Protein AF-R7UZC2-F1 (afdb_monomer_lite)

Radius of gyration: 16.02 Å; chains: 1; bounding box: 46×26×49 Å

Organism: Capitella teleta (NCBI:txid283909)

Secondary structure (DSSP, 8-state):
-BSSEEEEEEEESSEEEEEEEESSEEEEEEEESSEEEEEEEESSEEEEEEEESSEEEEEEEESSEEEEEEEESSEEEEEEEESSEEEEEEEESSEEEEEEEESSEEEEEEE-TT-EEEE---SS-EE----BSSS-------SSS-------SSB-------SS----------

pLDDT: mean 74.82, std 16.28, range [37.25, 92.44]

Foldseek 3Di:
DEEAEAEEEDEEAAEAEEEDEYAAEYEYEYHYEAYYAYEYEYAAYYHYEYAYAHEYAYEYEYAAEYEYEYEYAAEEAYEEEYAAYAAYEEHYQAYAHEEEAYAAEEEYEYHHNAEYAYEYEYNQYYDWEEWANSYDHTYFYDVLWFDKYEAEASIDDMYIYHNPDDDDYDYHYD

Structure (mmCIF, N/CA/C/O backbone):
data_AF-R7UZC2-F1
#
_entry.id   AF-R7UZC2-F1
#
loop_
_atom_site.group_PDB
_atom_site.id
_atom_site.type_symbol
_atom_site.label_atom_id
_atom_site.label_alt_id
_atom_site.label_comp_id
_atom_site.label_asym_id
_atom_site.label_entity_id
_atom_site.label_seq_id
_atom_site.pdbx_PDB_ins_code
_atom_site.Cartn_x
_atom_site.Cartn_y
_atom_site.Cartn_z
_atom_site.occupancy
_atom_site.B_iso_or_equiv
_atom_site.auth_seq_id
_atom_site.auth_comp_id
_atom_site.auth_asym_id
_atom_site.auth_atom_id
_atom_site.pdbx_PDB_model_num
ATOM 1 N N . ASN A 1 1 ? 20.611 4.943 -13.897 1.00 70.50 1 ASN A N 1
ATOM 2 C CA . ASN A 1 1 ? 20.840 5.807 -12.709 1.00 70.50 1 ASN A CA 1
ATOM 3 C C . ASN A 1 1 ? 20.729 7.270 -13.117 1.00 70.50 1 ASN A C 1
ATOM 5 O O . ASN A 1 1 ? 21.192 7.585 -14.202 1.00 70.50 1 ASN A O 1
ATOM 9 N N . CYS A 1 2 ? 20.161 8.158 -12.291 1.00 79.88 2 CYS A N 1
ATOM 10 C CA . CYS A 1 2 ? 20.094 9.602 -12.583 1.00 79.88 2 CYS A CA 1
ATOM 11 C C . CYS A 1 2 ? 20.509 10.487 -11.390 1.00 79.88 2 CYS A C 1
ATOM 13 O O . CYS A 1 2 ? 20.260 10.159 -10.229 1.00 79.88 2 CYS A O 1
ATOM 15 N N . SER A 1 3 ? 21.125 11.638 -11.679 1.00 79.31 3 SER A N 1
ATOM 16 C CA . SER A 1 3 ? 21.674 12.592 -10.703 1.00 79.31 3 SER A CA 1
ATOM 17 C C . SER A 1 3 ? 20.714 13.716 -10.270 1.00 79.31 3 SER A C 1
ATOM 19 O O . SER A 1 3 ? 21.031 14.462 -9.336 1.00 79.31 3 SER A O 1
ATOM 21 N N . ARG A 1 4 ? 19.560 13.881 -10.941 1.00 77.94 4 ARG A N 1
ATOM 22 C CA . ARG A 1 4 ? 18.561 14.921 -10.613 1.00 77.94 4 ARG A CA 1
ATOM 23 C C . ARG A 1 4 ? 17.107 14.451 -10.752 1.00 77.94 4 ARG A C 1
ATOM 25 O O . ARG A 1 4 ? 16.398 14.493 -9.752 1.00 77.94 4 ARG A O 1
ATOM 32 N N . TRP A 1 5 ? 16.676 14.001 -11.930 1.00 80.62 5 TRP A N 1
ATOM 33 C CA . TRP A 1 5 ? 15.273 13.647 -12.190 1.00 80.62 5 TRP A CA 1
ATOM 34 C C . TRP A 1 5 ? 15.157 12.352 -13.006 1.00 80.62 5 TRP A C 1
ATOM 36 O O . TRP A 1 5 ? 15.706 12.264 -14.100 1.00 80.62 5 TRP A O 1
ATOM 46 N N . CYS A 1 6 ? 14.431 11.360 -12.495 1.00 85.12 6 CYS A N 1
ATOM 47 C CA . CYS A 1 6 ? 13.909 10.234 -13.273 1.00 85.12 6 CYS A CA 1
ATOM 48 C C . CYS A 1 6 ? 12.407 10.443 -13.485 1.00 85.12 6 CYS A C 1
ATOM 50 O O . CYS A 1 6 ? 11.681 10.577 -12.502 1.00 85.12 6 CYS A O 1
ATOM 52 N N . PHE A 1 7 ? 11.958 10.412 -14.737 1.00 85.25 7 PHE A N 1
ATOM 53 C CA . PHE A 1 7 ? 10.548 10.342 -15.120 1.00 85.25 7 PHE A CA 1
ATOM 54 C C . PHE A 1 7 ? 10.353 9.085 -15.968 1.00 85.25 7 PHE A C 1
ATOM 56 O O . PHE A 1 7 ? 11.073 8.904 -16.951 1.00 85.25 7 PHE A O 1
ATOM 63 N N . CYS A 1 8 ? 9.430 8.201 -15.585 1.00 83.19 8 CYS A N 1
ATOM 64 C CA . CYS A 1 8 ? 9.188 6.949 -16.307 1.00 83.19 8 CYS A CA 1
ATOM 65 C C . CYS A 1 8 ? 7.687 6.633 -16.368 1.00 83.19 8 CYS A C 1
ATOM 67 O O . CYS A 1 8 ? 7.077 6.342 -15.341 1.00 83.19 8 CYS A O 1
ATOM 69 N N . GLY A 1 9 ? 7.095 6.689 -17.561 1.00 84.75 9 GLY A N 1
ATOM 70 C CA . GLY A 1 9 ? 5.699 6.324 -17.806 1.00 84.75 9 GLY A CA 1
ATOM 71 C C . GLY A 1 9 ? 5.614 5.101 -18.713 1.00 84.75 9 GLY A C 1
ATOM 72 O O . GLY A 1 9 ? 6.248 5.090 -19.765 1.00 84.75 9 GLY A O 1
ATOM 73 N N . TYR A 1 10 ? 4.834 4.091 -18.325 1.00 85.06 10 TYR A N 1
ATOM 74 C CA . TYR A 1 10 ? 4.666 2.860 -19.099 1.00 85.06 10 TYR A CA 1
ATOM 75 C C . TYR A 1 10 ? 3.195 2.456 -19.213 1.00 85.06 10 TYR A C 1
ATOM 77 O O . TYR A 1 10 ? 2.456 2.455 -18.227 1.00 85.06 10 TYR A O 1
ATOM 85 N N . ASN A 1 11 ? 2.794 2.049 -20.417 1.00 87.62 11 ASN A N 1
ATOM 86 C CA . ASN A 1 11 ? 1.513 1.408 -20.693 1.00 87.62 11 ASN A CA 1
ATOM 87 C C . ASN A 1 11 ? 1.785 0.076 -21.406 1.00 87.62 11 ASN A C 1
ATOM 89 O O . ASN A 1 11 ? 2.335 0.073 -22.507 1.00 87.62 11 ASN A O 1
ATOM 93 N N . CYS A 1 12 ? 1.475 -1.053 -20.765 1.00 83.50 12 CYS A N 1
ATOM 94 C CA . CYS A 1 12 ? 1.907 -2.377 -21.218 1.00 83.50 12 CYS A CA 1
ATOM 95 C C . CYS A 1 12 ? 0.767 -3.403 -21.181 1.00 83.50 12 CYS A C 1
ATOM 97 O O . CYS A 1 12 ? 0.163 -3.679 -20.143 1.00 83.50 12 CYS A O 1
ATOM 99 N N . SER A 1 13 ? 0.500 -4.048 -22.316 1.00 79.44 13 SER A N 1
ATOM 100 C CA . SER A 1 13 ? -0.559 -5.056 -22.420 1.00 79.44 13 SER A CA 1
ATOM 101 C C . SER A 1 13 ? -0.216 -6.361 -21.688 1.00 79.44 13 SER A C 1
ATOM 103 O O . SER A 1 13 ? -1.108 -6.986 -21.118 1.00 79.44 13 SER A O 1
ATOM 105 N N . HIS A 1 14 ? 1.049 -6.795 -21.686 1.00 77.19 14 HIS A N 1
ATOM 106 C CA . HIS A 1 14 ? 1.464 -8.091 -21.130 1.00 77.19 14 HIS A CA 1
ATOM 107 C C . HIS A 1 14 ? 2.427 -7.959 -19.943 1.00 77.19 14 HIS A C 1
ATOM 109 O O . HIS A 1 14 ? 2.027 -8.270 -18.825 1.00 77.19 14 HIS A O 1
ATOM 115 N N . TRP A 1 15 ? 3.656 -7.491 -20.156 1.00 80.25 15 TRP A N 1
ATOM 116 C CA . TRP A 1 15 ? 4.669 -7.373 -19.102 1.00 80.25 15 TRP A CA 1
ATOM 117 C C . TRP A 1 15 ? 5.253 -5.964 -19.068 1.00 80.25 15 TRP A C 1
ATOM 119 O O . TRP A 1 15 ? 5.498 -5.377 -20.121 1.00 80.25 15 TRP A O 1
ATOM 129 N N . CYS A 1 16 ? 5.528 -5.457 -17.870 1.00 86.12 16 CYS A N 1
ATOM 130 C CA . CYS A 1 16 ? 6.385 -4.301 -17.651 1.00 86.12 16 CYS A CA 1
ATOM 131 C C . CYS A 1 16 ? 7.426 -4.625 -16.576 1.00 86.12 16 CYS A C 1
ATOM 133 O O . CYS A 1 16 ? 7.080 -5.114 -15.499 1.00 86.12 16 CYS A O 1
ATOM 135 N N . PHE A 1 17 ? 8.689 -4.324 -16.874 1.00 86.44 17 PHE A N 1
ATOM 136 C CA . PHE A 1 17 ? 9.814 -4.420 -15.950 1.00 86.44 17 PHE A CA 1
ATOM 137 C C . PHE A 1 17 ? 10.509 -3.055 -15.910 1.00 86.44 17 PHE A C 1
ATOM 139 O O . PHE A 1 17 ? 10.862 -2.520 -16.962 1.00 86.44 17 PHE A O 1
ATOM 146 N N . SER A 1 18 ? 10.696 -2.468 -14.725 1.00 85.94 18 SER A N 1
ATOM 147 C CA . SER A 1 18 ? 11.339 -1.150 -14.596 1.00 85.94 18 SER A CA 1
ATOM 148 C C . SER A 1 18 ? 12.173 -1.025 -13.321 1.00 85.94 18 SER A C 1
ATOM 150 O O . SER A 1 18 ? 11.700 -1.302 -12.221 1.00 85.94 18 SER A O 1
ATOM 152 N N . GLY A 1 19 ? 13.426 -0.594 -13.467 1.00 83.88 19 GLY A N 1
ATOM 153 C CA . GLY A 1 19 ? 14.353 -0.354 -12.362 1.00 83.88 19 GLY A CA 1
ATOM 154 C C . GLY A 1 19 ? 14.907 1.067 -12.412 1.00 83.88 19 GLY A C 1
ATOM 155 O O . GLY A 1 19 ? 15.378 1.505 -13.461 1.00 83.88 19 GLY A O 1
ATOM 156 N N . CYS A 1 20 ? 14.874 1.802 -11.298 1.00 84.81 20 CYS A N 1
ATOM 157 C CA . CYS A 1 20 ? 15.332 3.194 -11.249 1.00 84.81 20 CYS A CA 1
ATOM 158 C C . CYS A 1 20 ? 16.055 3.551 -9.946 1.00 84.81 20 CYS A C 1
ATOM 160 O O . CYS A 1 20 ? 15.455 3.597 -8.874 1.00 84.81 20 CYS A O 1
ATOM 162 N N . ASN A 1 21 ? 17.326 3.945 -10.073 1.00 87.69 21 ASN A N 1
ATOM 163 C CA . ASN A 1 21 ? 18.084 4.610 -9.012 1.00 87.69 21 ASN A CA 1
ATOM 164 C C . ASN A 1 21 ? 18.220 6.112 -9.331 1.00 87.69 21 ASN A C 1
ATOM 166 O O . ASN A 1 21 ? 18.802 6.459 -10.367 1.00 87.69 21 ASN A O 1
ATOM 170 N N . CYS A 1 22 ? 17.748 7.010 -8.458 1.00 86.25 22 CYS A N 1
ATOM 171 C CA . CYS A 1 22 ? 17.902 8.464 -8.631 1.00 86.25 22 CYS A CA 1
ATOM 172 C C . CYS A 1 22 ? 18.347 9.191 -7.351 1.00 86.25 22 CYS A C 1
ATOM 174 O O . CYS A 1 22 ? 17.804 8.977 -6.272 1.00 86.25 22 CYS A O 1
ATOM 176 N N . SER A 1 23 ? 19.297 10.124 -7.440 1.00 83.31 23 SER A N 1
ATOM 177 C CA . SER A 1 23 ? 19.805 10.813 -6.245 1.00 83.31 23 SER A CA 1
ATOM 178 C C . SER A 1 23 ? 18.928 11.965 -5.728 1.00 83.31 23 SER A C 1
ATOM 180 O O . SER A 1 23 ? 19.136 12.388 -4.589 1.00 83.31 23 SER A O 1
ATOM 182 N N . ARG A 1 24 ? 17.946 12.485 -6.486 1.00 81.00 24 ARG A N 1
ATOM 183 C CA . ARG A 1 24 ? 17.053 13.563 -6.000 1.00 81.00 24 ARG A CA 1
ATOM 184 C C . ARG A 1 24 ? 15.565 13.276 -6.198 1.00 81.00 24 ARG A C 1
ATOM 186 O O . ARG A 1 24 ? 14.880 13.162 -5.190 1.00 81.00 24 ARG A O 1
ATOM 193 N N . TRP A 1 25 ? 15.078 13.163 -7.430 1.00 82.62 25 TRP A N 1
ATOM 194 C CA . TRP A 1 25 ? 13.647 13.012 -7.707 1.00 82.62 25 TRP A CA 1
ATOM 195 C C . TRP A 1 25 ? 13.374 11.844 -8.650 1.00 82.62 25 TRP A C 1
ATOM 197 O O . TRP A 1 25 ? 13.955 11.768 -9.729 1.00 82.62 25 TRP A O 1
ATOM 207 N N . CYS A 1 26 ? 12.457 10.961 -8.275 1.00 88.50 26 CYS A N 1
ATOM 208 C CA . CYS A 1 26 ? 11.949 9.906 -9.138 1.00 88.50 26 CYS A CA 1
ATOM 209 C C . CYS A 1 26 ? 10.422 9.970 -9.184 1.00 88.50 26 CYS A C 1
ATOM 211 O O . CYS A 1 26 ? 9.780 9.896 -8.141 1.00 88.50 26 CYS A O 1
ATOM 213 N N . PHE A 1 27 ? 9.870 10.096 -10.387 1.00 87.44 27 PHE A N 1
ATOM 214 C CA . PHE A 1 27 ? 8.445 10.050 -10.689 1.00 87.44 27 PHE A CA 1
ATOM 215 C C . PHE A 1 27 ? 8.192 8.878 -11.634 1.00 87.44 27 PHE A C 1
ATOM 217 O O . PHE A 1 27 ? 8.884 8.738 -12.647 1.00 87.44 27 PHE A O 1
ATOM 224 N N . SER A 1 28 ? 7.215 8.033 -11.319 1.00 89.00 28 SER A N 1
ATOM 225 C CA . SER A 1 28 ? 6.888 6.879 -12.158 1.00 89.00 28 SER A CA 1
ATOM 226 C C . SER A 1 28 ? 5.394 6.570 -12.209 1.00 89.00 28 SER A C 1
ATOM 228 O O . SER A 1 28 ? 4.674 6.770 -11.231 1.00 89.00 28 SER A O 1
ATOM 230 N N . GLY A 1 29 ? 4.926 6.102 -13.365 1.00 87.19 29 GLY A N 1
ATOM 231 C CA . GLY A 1 29 ? 3.521 5.794 -13.620 1.00 87.19 29 GLY A CA 1
ATOM 232 C C . GLY A 1 29 ? 3.370 4.554 -14.495 1.00 87.19 29 GLY A C 1
ATOM 233 O O . GLY A 1 29 ? 3.978 4.472 -15.562 1.00 87.19 29 GLY A O 1
ATOM 234 N N . PHE A 1 30 ? 2.549 3.604 -14.053 1.00 89.88 30 PHE A N 1
ATOM 235 C CA . PHE A 1 30 ? 2.353 2.316 -14.715 1.00 89.88 30 PHE A CA 1
ATOM 236 C C . PHE A 1 30 ? 0.880 2.026 -14.963 1.00 89.88 30 PHE A C 1
ATOM 238 O O . PHE A 1 30 ? 0.070 2.070 -14.039 1.00 89.88 30 PHE A O 1
ATOM 245 N N . ASN A 1 31 ? 0.561 1.642 -16.196 1.00 89.56 31 ASN A N 1
ATOM 246 C CA . ASN A 1 31 ? -0.678 0.965 -16.551 1.00 89.56 31 ASN A CA 1
ATOM 247 C C . ASN A 1 31 ? -0.323 -0.394 -17.174 1.00 89.56 31 ASN A C 1
ATOM 249 O O . ASN A 1 31 ? 0.397 -0.444 -18.169 1.00 89.56 31 ASN A O 1
ATOM 253 N N . CYS A 1 32 ? -0.743 -1.504 -16.566 1.00 87.50 32 CYS A N 1
ATOM 254 C CA . CYS A 1 32 ? -0.330 -2.849 -16.977 1.00 87.50 32 CYS A CA 1
ATOM 255 C C . CYS A 1 32 ? -1.497 -3.840 -16.959 1.00 87.50 32 CYS A C 1
ATOM 257 O O . CYS A 1 32 ? -2.094 -4.092 -15.914 1.00 87.50 32 CYS A O 1
ATOM 259 N N . SER A 1 33 ? -1.816 -4.476 -18.090 1.00 82.81 33 SER A N 1
ATOM 260 C CA . SER A 1 33 ? -2.953 -5.410 -18.100 1.00 82.81 33 SER A CA 1
ATOM 261 C C . SER A 1 33 ? -2.636 -6.715 -17.354 1.00 82.81 33 SER A C 1
ATOM 263 O O . SER A 1 33 ? -3.412 -7.103 -16.479 1.00 82.81 33 SER A O 1
ATOM 265 N N . ARG A 1 34 ? -1.497 -7.382 -17.616 1.00 80.31 34 ARG A N 1
ATOM 266 C CA . ARG A 1 34 ? -1.175 -8.673 -16.969 1.00 80.31 34 ARG A CA 1
ATOM 267 C C . ARG A 1 34 ? -0.147 -8.562 -15.841 1.00 80.31 34 ARG A C 1
ATOM 269 O O . ARG A 1 34 ? -0.499 -8.903 -14.719 1.00 80.31 34 ARG A O 1
ATOM 276 N N . TRP A 1 35 ? 1.073 -8.098 -16.101 1.00 82.50 35 TRP A N 1
ATOM 277 C CA . TRP A 1 35 ? 2.160 -8.139 -15.114 1.00 82.50 35 TRP A CA 1
ATOM 278 C C . TRP A 1 35 ? 2.978 -6.845 -15.072 1.00 82.50 35 TRP A C 1
ATOM 280 O O . TRP A 1 35 ? 3.398 -6.341 -16.113 1.00 82.50 35 TRP A O 1
ATOM 290 N N . CYS A 1 36 ? 3.265 -6.359 -13.866 1.00 89.44 36 CYS A N 1
ATOM 291 C CA . CYS A 1 36 ? 4.158 -5.233 -13.602 1.00 89.44 36 CYS A CA 1
ATOM 292 C C . CYS A 1 36 ? 5.140 -5.599 -12.481 1.00 89.44 36 CYS A C 1
ATOM 294 O O . CYS A 1 36 ? 4.704 -6.005 -11.406 1.00 89.44 36 CYS A O 1
ATOM 296 N N . PHE A 1 37 ? 6.441 -5.433 -12.718 1.00 90.00 37 PHE A N 1
ATOM 297 C CA . PHE A 1 37 ? 7.523 -5.709 -11.766 1.00 90.00 37 PHE A CA 1
ATOM 298 C C . PHE A 1 37 ? 8.468 -4.507 -11.700 1.00 90.00 37 PHE A C 1
ATOM 300 O O . PHE A 1 37 ? 9.133 -4.195 -12.693 1.00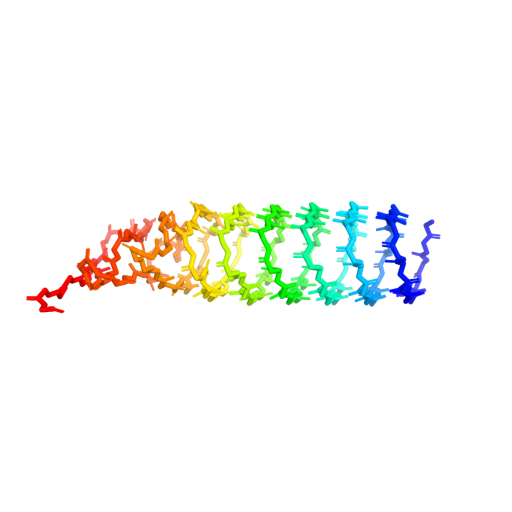 90.00 37 PHE A O 1
ATOM 307 N N . CYS A 1 38 ? 8.536 -3.795 -10.569 1.00 88.75 38 CYS A N 1
ATOM 308 C CA . CYS A 1 38 ? 9.322 -2.555 -10.502 1.00 88.75 38 CYS A CA 1
ATOM 309 C C . CYS A 1 38 ? 10.133 -2.352 -9.215 1.00 88.75 38 CYS A C 1
ATOM 311 O O . CYS A 1 38 ? 9.671 -2.652 -8.117 1.00 88.75 38 CYS A O 1
ATOM 313 N N . GLY A 1 39 ? 11.334 -1.782 -9.353 1.00 87.19 39 GLY A N 1
ATOM 314 C CA . GLY A 1 39 ? 12.270 -1.533 -8.252 1.00 87.19 39 GLY A CA 1
ATOM 315 C C . GLY A 1 39 ? 12.823 -0.107 -8.248 1.00 87.19 39 GLY A C 1
ATOM 316 O O . GLY A 1 39 ? 13.368 0.362 -9.248 1.00 87.19 39 GLY A O 1
ATOM 317 N N . TYR A 1 40 ? 12.721 0.575 -7.108 1.00 88.12 40 TYR A N 1
ATOM 318 C CA . TYR A 1 40 ? 13.068 1.987 -6.955 1.00 88.12 40 TYR A CA 1
ATOM 319 C C . TYR A 1 40 ? 14.016 2.242 -5.789 1.00 88.12 40 TYR A C 1
ATOM 321 O O . TYR A 1 40 ? 13.769 1.816 -4.663 1.00 88.12 40 TYR A O 1
ATOM 329 N N . ASN A 1 41 ? 15.063 3.027 -6.042 1.00 89.19 41 ASN A N 1
ATOM 330 C CA . ASN A 1 41 ? 15.930 3.592 -5.014 1.00 89.19 41 ASN A CA 1
ATOM 331 C C . ASN A 1 41 ? 16.051 5.109 -5.221 1.00 89.19 41 ASN A C 1
ATOM 333 O O . ASN A 1 41 ? 16.503 5.557 -6.280 1.00 89.19 41 ASN A O 1
ATOM 337 N N . CYS A 1 42 ? 15.663 5.924 -4.234 1.00 88.06 42 CYS A N 1
ATOM 338 C CA . CYS A 1 42 ? 15.825 7.374 -4.331 1.00 88.06 42 CYS A CA 1
ATOM 339 C C . CYS A 1 42 ? 16.381 8.052 -3.075 1.00 88.06 42 CYS A C 1
ATOM 341 O O . CYS A 1 42 ? 15.831 7.932 -1.985 1.00 88.06 42 CYS A O 1
ATOM 343 N N . SER A 1 43 ? 17.422 8.882 -3.206 1.00 86.12 43 SER A N 1
ATOM 344 C CA . SER A 1 43 ? 18.000 9.527 -2.015 1.00 86.12 43 SER A CA 1
ATOM 345 C C . SER A 1 43 ? 17.126 10.638 -1.404 1.00 86.12 43 SER A C 1
ATOM 347 O O . SER A 1 43 ? 17.281 10.918 -0.215 1.00 86.12 43 SER A O 1
ATOM 349 N N . ARG A 1 44 ? 16.198 11.274 -2.144 1.00 85.44 44 ARG A N 1
ATOM 350 C CA . ARG A 1 44 ? 15.346 12.347 -1.579 1.00 85.44 44 ARG A CA 1
ATOM 351 C C . ARG A 1 44 ? 13.846 12.143 -1.785 1.00 85.44 44 ARG A C 1
ATOM 353 O O . ARG A 1 44 ? 13.152 12.095 -0.779 1.00 85.44 44 ARG A O 1
ATOM 360 N N . TRP A 1 45 ? 13.355 12.044 -3.016 1.00 85.81 45 TRP A N 1
ATOM 361 C CA . TRP A 1 45 ? 11.917 12.038 -3.296 1.00 85.81 45 TRP A CA 1
ATOM 362 C C . TRP A 1 45 ? 11.547 10.971 -4.323 1.00 85.81 45 TRP A C 1
ATOM 364 O O . TRP A 1 45 ? 12.006 11.024 -5.464 1.00 85.81 45 TRP A O 1
ATOM 374 N N . CYS A 1 46 ? 10.689 10.032 -3.936 1.00 91.12 46 CYS A N 1
ATOM 375 C CA . CYS A 1 46 ? 10.097 9.052 -4.835 1.00 91.12 46 CYS A CA 1
ATOM 376 C C . CYS A 1 46 ? 8.572 9.194 -4.845 1.00 91.12 46 CYS A C 1
ATOM 378 O O . CYS A 1 46 ? 7.940 9.152 -3.791 1.00 91.12 46 CYS A O 1
ATOM 380 N N . PHE A 1 47 ? 8.010 9.347 -6.040 1.00 90.31 47 PHE A N 1
ATOM 381 C CA . PHE A 1 47 ? 6.584 9.373 -6.333 1.00 90.31 47 PHE A CA 1
ATOM 382 C C . PHE A 1 47 ? 6.279 8.256 -7.337 1.00 90.31 47 PHE A C 1
ATOM 384 O O . PHE A 1 47 ? 6.930 8.169 -8.384 1.00 90.31 47 PHE A O 1
ATOM 391 N N . SER A 1 48 ? 5.308 7.396 -7.041 1.00 91.69 48 SER A N 1
ATOM 392 C CA . SER A 1 48 ? 4.932 6.299 -7.939 1.00 91.69 48 SER A CA 1
ATOM 393 C C . SER A 1 48 ? 3.434 5.997 -7.932 1.00 91.69 48 SER A C 1
ATOM 395 O O . SER A 1 48 ? 2.773 6.059 -6.894 1.00 91.69 48 SER A O 1
ATOM 397 N N . GLY A 1 49 ? 2.898 5.666 -9.107 1.00 89.88 49 GLY A N 1
ATOM 398 C CA . GLY A 1 49 ? 1.508 5.256 -9.300 1.00 89.88 49 GLY A CA 1
ATOM 399 C C . GLY A 1 49 ? 1.409 3.999 -10.160 1.00 89.88 49 GLY A C 1
ATOM 400 O O . GLY A 1 49 ? 1.984 3.949 -11.246 1.00 89.88 49 GLY A O 1
ATOM 401 N N . PHE A 1 50 ? 0.662 2.998 -9.695 1.00 91.50 50 PHE A N 1
ATOM 402 C CA . PHE A 1 50 ? 0.473 1.722 -10.388 1.00 91.50 50 PHE A CA 1
ATOM 403 C C . PHE A 1 50 ? -1.008 1.418 -10.594 1.00 91.50 50 PHE A C 1
ATOM 405 O O . PHE A 1 50 ? -1.776 1.389 -9.637 1.00 91.50 50 PHE A O 1
ATOM 412 N N . ASN A 1 51 ? -1.395 1.121 -11.831 1.00 91.88 51 ASN A N 1
ATOM 413 C CA . ASN A 1 51 ? -2.677 0.528 -12.188 1.00 91.88 51 ASN A CA 1
ATOM 414 C C . ASN A 1 51 ? -2.412 -0.805 -12.903 1.00 91.88 51 ASN A C 1
ATOM 416 O O . ASN A 1 51 ? -1.760 -0.823 -13.947 1.00 91.88 51 ASN A O 1
ATOM 420 N N . CYS A 1 52 ? -2.836 -1.929 -12.325 1.00 89.00 52 CYS A N 1
ATOM 421 C CA . CYS A 1 52 ? -2.528 -3.266 -12.838 1.00 89.00 52 CYS A CA 1
ATOM 422 C C . CYS A 1 52 ? -3.760 -4.177 -12.812 1.00 89.00 52 CYS A C 1
ATOM 424 O O . CYS A 1 52 ? -4.286 -4.453 -11.739 1.00 89.00 52 CYS A O 1
ATOM 426 N N . SER A 1 53 ? -4.223 -4.714 -13.948 1.00 84.56 53 SER A N 1
ATOM 427 C CA . SER A 1 53 ? -5.445 -5.540 -13.896 1.00 84.56 53 SER A CA 1
ATOM 428 C C . SER A 1 53 ? -5.199 -6.891 -13.208 1.00 84.56 53 SER A C 1
ATOM 430 O O . SER A 1 53 ? -5.975 -7.273 -12.337 1.00 84.56 53 SER A O 1
ATOM 432 N N . ARG A 1 54 ? -4.097 -7.599 -13.516 1.00 85.69 54 ARG A N 1
ATOM 433 C CA . ARG A 1 54 ? -3.814 -8.910 -12.899 1.00 85.69 54 ARG A CA 1
ATOM 434 C C . ARG A 1 54 ? -2.759 -8.865 -11.794 1.00 85.69 54 ARG A C 1
ATOM 436 O O . ARG A 1 54 ? -3.119 -9.149 -10.661 1.00 85.69 54 ARG A O 1
ATOM 443 N N . TRP A 1 55 ? -1.503 -8.522 -12.077 1.00 86.38 55 TRP A N 1
ATOM 444 C CA . TRP A 1 55 ? -0.410 -8.657 -11.103 1.00 86.38 55 TRP A CA 1
ATOM 445 C C . TRP A 1 55 ? 0.500 -7.425 -11.052 1.00 86.38 55 TRP A C 1
ATOM 447 O O . TRP A 1 55 ? 1.043 -7.007 -12.076 1.00 86.38 55 TRP A O 1
ATOM 457 N N . CYS A 1 56 ? 0.723 -6.894 -9.850 1.00 91.25 56 CYS A N 1
ATOM 458 C CA . CYS A 1 56 ? 1.732 -5.877 -9.553 1.00 91.25 56 CYS A CA 1
ATOM 459 C C . CYS A 1 56 ? 2.687 -6.374 -8.462 1.00 91.25 56 CYS A C 1
ATOM 461 O O . CYS A 1 56 ? 2.233 -6.825 -7.413 1.00 91.25 56 CYS A O 1
ATOM 463 N N . PHE A 1 57 ? 3.991 -6.255 -8.696 1.00 91.50 57 PHE A N 1
ATOM 464 C CA . PHE A 1 57 ? 5.059 -6.528 -7.737 1.00 91.50 57 PHE A CA 1
ATOM 465 C C . PHE A 1 57 ? 5.997 -5.320 -7.683 1.00 91.50 57 PHE A C 1
ATOM 467 O O . PHE A 1 57 ? 6.515 -4.893 -8.719 1.00 91.50 57 PHE A O 1
ATOM 474 N N . SER A 1 58 ? 6.226 -4.748 -6.500 1.00 91.06 58 SER A N 1
ATOM 475 C CA . SER A 1 58 ? 7.003 -3.513 -6.380 1.00 91.06 58 SER A CA 1
ATOM 476 C C . SER A 1 58 ? 7.911 -3.437 -5.146 1.00 91.06 58 SER A C 1
ATOM 478 O O . SER A 1 58 ? 7.619 -3.996 -4.090 1.00 91.06 58 SER A O 1
ATOM 480 N N . GLY A 1 59 ? 9.032 -2.721 -5.270 1.00 89.44 59 GLY A N 1
ATOM 481 C CA . GLY A 1 59 ? 9.992 -2.505 -4.185 1.00 89.44 59 GLY A CA 1
ATOM 482 C C . GLY A 1 59 ? 10.556 -1.085 -4.179 1.00 89.44 59 GLY A C 1
ATOM 483 O O . GLY A 1 59 ? 10.970 -0.576 -5.219 1.00 89.44 59 GLY A O 1
ATOM 484 N N . PHE A 1 60 ? 10.589 -0.450 -3.008 1.00 90.69 60 PHE A N 1
ATOM 485 C CA . PHE A 1 60 ? 10.968 0.950 -2.819 1.00 90.69 60 PHE A CA 1
ATOM 486 C C . PHE A 1 60 ? 11.960 1.120 -1.670 1.00 90.69 60 PHE A C 1
ATOM 488 O O . PHE A 1 60 ? 11.699 0.713 -0.541 1.00 90.69 60 PHE A O 1
ATOM 495 N N . ASN A 1 61 ? 13.064 1.812 -1.937 1.00 91.56 61 ASN A N 1
ATOM 496 C CA . ASN A 1 61 ? 13.990 2.332 -0.939 1.00 91.56 61 ASN A CA 1
ATOM 497 C C . ASN A 1 61 ? 14.105 3.856 -1.113 1.00 91.56 61 ASN A C 1
ATOM 499 O O . ASN A 1 61 ? 14.392 4.331 -2.214 1.00 91.56 61 ASN A O 1
ATOM 503 N N . CYS A 1 62 ? 13.877 4.653 -0.065 1.00 89.00 62 CYS A N 1
ATOM 504 C CA . CYS A 1 62 ? 14.050 6.102 -0.149 1.00 89.00 62 CYS A CA 1
ATOM 505 C C . CYS A 1 62 ? 14.613 6.750 1.121 1.00 89.00 62 CYS A C 1
ATOM 507 O O . CYS A 1 62 ? 14.053 6.614 2.201 1.00 89.00 62 CYS A O 1
ATOM 509 N N . SER A 1 63 ? 15.673 7.562 1.033 1.00 86.19 63 SER A N 1
ATOM 510 C CA . SER A 1 63 ? 16.255 8.123 2.267 1.00 86.19 63 SER A CA 1
ATOM 511 C C . SER A 1 63 ? 15.400 9.215 2.934 1.00 86.19 63 SER A C 1
ATOM 513 O O . SER A 1 63 ? 15.519 9.391 4.147 1.00 86.19 63 SER A O 1
ATOM 515 N N . ARG A 1 64 ? 14.525 9.941 2.209 1.00 86.38 64 ARG A N 1
ATOM 516 C CA . ARG A 1 64 ? 13.716 11.033 2.804 1.00 86.38 64 ARG A CA 1
ATOM 517 C C . ARG A 1 64 ? 12.204 10.905 2.602 1.00 86.38 64 ARG A C 1
ATOM 519 O O . ARG A 1 64 ? 11.516 10.874 3.611 1.00 86.38 64 ARG A O 1
ATOM 526 N N . TRP A 1 65 ? 11.695 10.867 1.374 1.00 87.44 65 TRP A N 1
ATOM 527 C CA . TRP A 1 65 ? 10.256 10.961 1.108 1.00 87.44 65 TRP A CA 1
ATOM 528 C C . TRP A 1 65 ? 9.801 9.967 0.038 1.00 87.44 65 TRP A C 1
ATOM 530 O O . TRP A 1 65 ? 10.260 10.032 -1.103 1.00 87.44 65 TRP A O 1
ATOM 540 N N . CYS A 1 66 ? 8.867 9.087 0.390 1.00 91.81 66 CYS A N 1
ATOM 541 C CA . CYS A 1 66 ? 8.275 8.102 -0.512 1.00 91.81 66 CYS A CA 1
ATOM 542 C C . CYS A 1 66 ? 6.748 8.248 -0.521 1.00 91.81 66 CYS A C 1
ATOM 544 O O . CYS A 1 66 ? 6.128 8.150 0.536 1.00 91.81 66 CYS A O 1
ATOM 546 N N . PHE A 1 67 ? 6.161 8.457 -1.698 1.00 91.94 67 PHE A N 1
ATOM 547 C CA . PHE A 1 67 ? 4.723 8.615 -1.926 1.00 91.94 67 PHE A CA 1
ATOM 548 C C . PHE A 1 67 ? 4.271 7.631 -3.011 1.00 91.94 67 PHE A C 1
ATOM 550 O O . PHE A 1 67 ? 4.672 7.771 -4.167 1.00 91.94 67 PHE A O 1
ATOM 557 N N . CYS A 1 68 ? 3.470 6.621 -2.660 1.00 92.44 68 CYS A N 1
ATOM 558 C CA . CYS A 1 68 ? 3.171 5.517 -3.583 1.00 92.44 68 CYS A CA 1
ATOM 559 C C . CYS A 1 68 ? 1.685 5.113 -3.581 1.00 92.44 68 CYS A C 1
ATOM 561 O O . CYS A 1 68 ? 1.123 4.821 -2.524 1.00 92.44 68 CYS A O 1
ATOM 563 N N . GLY A 1 69 ? 1.062 5.058 -4.761 1.00 90.50 69 GLY A N 1
ATOM 564 C CA . GLY A 1 69 ? -0.350 4.696 -4.949 1.00 90.50 69 GLY A CA 1
ATOM 565 C C . GLY A 1 69 ? -0.547 3.474 -5.850 1.00 90.50 69 GLY A C 1
ATOM 566 O O . GLY A 1 69 ? 0.120 3.350 -6.877 1.00 90.50 69 GLY A O 1
ATOM 567 N N . TYR A 1 70 ? -1.476 2.586 -5.486 1.00 91.31 70 TYR A N 1
ATOM 568 C CA . TYR A 1 70 ? -1.731 1.323 -6.192 1.00 91.31 70 TYR A CA 1
ATOM 569 C C . TYR A 1 70 ? -3.221 1.106 -6.452 1.00 91.31 70 TYR A C 1
ATOM 571 O O . TYR A 1 70 ? -4.047 1.337 -5.572 1.00 91.31 70 TYR A O 1
ATOM 579 N N . ASN A 1 71 ? -3.546 0.606 -7.642 1.00 91.94 71 ASN A N 1
ATOM 580 C CA . ASN A 1 71 ? -4.839 0.051 -8.023 1.00 91.94 71 ASN A CA 1
ATOM 581 C C . ASN A 1 71 ? -4.604 -1.307 -8.710 1.00 91.94 71 ASN A C 1
ATOM 583 O O . ASN A 1 71 ? -3.876 -1.360 -9.702 1.00 91.94 71 ASN A O 1
ATOM 587 N N . CYS A 1 72 ? -5.139 -2.411 -8.180 1.00 88.06 72 CYS A N 1
ATOM 588 C CA . CYS A 1 72 ? -4.833 -3.764 -8.673 1.00 88.06 72 CYS A CA 1
ATOM 589 C C . CYS A 1 72 ? -6.049 -4.706 -8.726 1.00 88.06 72 CYS A C 1
ATOM 591 O O . CYS A 1 72 ? -6.561 -5.105 -7.686 1.00 88.06 72 CYS A O 1
ATOM 593 N N . SER A 1 73 ? -6.507 -5.148 -9.900 1.00 84.56 73 SER A N 1
ATOM 594 C CA . SER A 1 73 ? -7.788 -5.885 -9.993 1.00 84.56 73 SER A CA 1
ATOM 595 C C . SER A 1 73 ? -7.727 -7.385 -9.640 1.00 84.56 73 SER A C 1
ATOM 597 O O . SER A 1 73 ? -8.769 -8.040 -9.569 1.00 84.56 73 SER A O 1
ATOM 599 N N . HIS A 1 74 ? -6.540 -7.957 -9.405 1.00 84.00 74 HIS A N 1
ATOM 600 C CA . HIS A 1 74 ? -6.397 -9.306 -8.842 1.00 84.00 74 HIS A CA 1
ATOM 601 C C . HIS A 1 74 ? -5.311 -9.379 -7.757 1.00 84.00 74 HIS A C 1
ATOM 603 O O . HIS A 1 74 ? -5.649 -9.697 -6.627 1.00 84.00 74 HIS A O 1
ATOM 609 N N . TRP A 1 75 ? -4.043 -9.093 -8.058 1.00 84.31 75 TRP A N 1
ATOM 610 C CA . TRP A 1 75 ? -2.917 -9.262 -7.131 1.00 84.31 75 TRP A CA 1
ATOM 611 C C . TRP A 1 75 ? -1.997 -8.037 -7.086 1.00 84.31 75 TRP A C 1
ATOM 613 O O . TRP A 1 75 ? -1.570 -7.522 -8.120 1.00 84.31 75 TRP A O 1
ATOM 623 N N . CYS A 1 76 ? -1.639 -7.620 -5.875 1.00 89.44 76 CYS A N 1
ATOM 624 C CA . CYS A 1 76 ? -0.636 -6.601 -5.589 1.00 89.44 76 CYS A CA 1
ATOM 625 C C . CYS A 1 76 ? 0.320 -7.102 -4.503 1.00 89.44 76 CYS A C 1
ATOM 627 O O . CYS A 1 76 ? -0.133 -7.586 -3.470 1.00 89.44 76 CYS A O 1
ATOM 629 N N . CYS A 1 77 ? 1.623 -6.934 -4.698 1.00 90.38 77 CYS A N 1
ATOM 630 C CA . CYS A 1 77 ? 2.659 -7.193 -3.705 1.00 90.38 77 CYS A CA 1
ATOM 631 C C . CYS A 1 77 ? 3.662 -6.030 -3.697 1.00 90.38 77 CYS A C 1
ATOM 633 O O . CYS A 1 77 ? 4.099 -5.590 -4.759 1.00 90.38 77 CYS A O 1
ATOM 635 N N . SER A 1 78 ? 3.998 -5.494 -2.527 1.00 89.75 78 SER A N 1
ATOM 636 C CA . SER A 1 78 ? 4.761 -4.251 -2.398 1.00 89.75 78 SER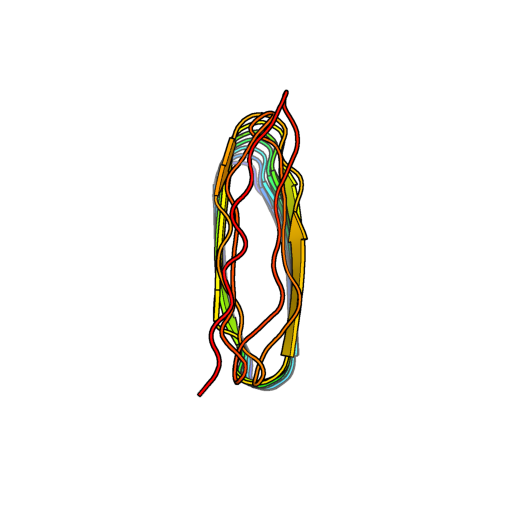 A CA 1
ATOM 637 C C . SER A 1 78 ? 5.640 -4.213 -1.146 1.00 89.75 78 SER A C 1
ATOM 639 O O . SER A 1 78 ? 5.242 -4.653 -0.066 1.00 89.75 78 SER A O 1
ATOM 641 N N . GLY A 1 79 ? 6.844 -3.655 -1.282 1.00 88.38 79 GLY A N 1
ATOM 642 C CA . GLY A 1 79 ? 7.791 -3.449 -0.184 1.00 88.38 79 GLY A CA 1
ATOM 643 C C . GLY A 1 79 ? 8.334 -2.020 -0.140 1.00 88.38 79 GLY A C 1
ATOM 644 O O . GLY A 1 79 ? 8.769 -1.498 -1.165 1.00 88.38 79 GLY A O 1
ATOM 645 N N . PHE A 1 80 ? 8.365 -1.401 1.040 1.00 89.75 80 PHE A N 1
ATOM 646 C CA . PHE A 1 80 ? 8.861 -0.038 1.259 1.00 89.75 80 PHE A CA 1
ATOM 647 C C . PHE A 1 80 ? 9.906 0.007 2.369 1.00 89.75 80 PHE A C 1
ATOM 649 O O . PHE A 1 80 ? 9.717 -0.565 3.435 1.00 89.75 80 PHE A O 1
ATOM 656 N N . ASN A 1 81 ? 10.976 0.764 2.157 1.00 90.81 81 ASN A N 1
ATOM 657 C CA . ASN A 1 81 ? 11.934 1.164 3.179 1.00 90.81 81 ASN A CA 1
ATOM 658 C C . ASN A 1 81 ? 12.198 2.667 3.019 1.00 90.81 81 ASN A C 1
ATOM 660 O O . ASN A 1 81 ? 12.713 3.088 1.984 1.00 90.81 81 ASN A O 1
ATOM 664 N N . CYS A 1 82 ? 11.825 3.502 3.993 1.00 87.31 82 CYS A N 1
ATOM 665 C CA . CYS A 1 82 ? 12.049 4.942 3.894 1.00 87.31 82 CYS A CA 1
ATOM 666 C C . CYS A 1 82 ? 12.397 5.623 5.218 1.00 87.31 82 CYS A C 1
ATOM 668 O O . CYS A 1 82 ? 11.553 5.715 6.101 1.00 87.31 82 CYS A O 1
ATOM 670 N N . SER A 1 83 ? 13.606 6.183 5.363 1.00 85.38 83 SER A N 1
ATOM 671 C CA . SER A 1 83 ? 14.064 6.621 6.695 1.00 85.38 83 SER A CA 1
ATOM 672 C C . SER A 1 83 ? 13.209 7.737 7.316 1.00 85.38 83 SER A C 1
ATOM 674 O O . SER A 1 83 ? 12.897 7.661 8.502 1.00 85.38 83 SER A O 1
ATOM 676 N N . ARG A 1 84 ? 12.771 8.756 6.555 1.00 85.06 84 ARG A N 1
ATOM 677 C CA . ARG A 1 84 ? 12.036 9.896 7.144 1.00 85.06 84 ARG A CA 1
ATOM 678 C C . ARG A 1 84 ? 10.520 9.828 6.962 1.00 85.06 84 ARG A C 1
ATOM 680 O O . ARG A 1 84 ? 9.830 9.907 7.969 1.00 85.06 84 ARG A O 1
ATOM 687 N N . TRP A 1 85 ? 10.007 9.713 5.741 1.00 84.94 85 TRP A N 1
ATOM 688 C CA . TRP A 1 85 ? 8.574 9.867 5.469 1.00 84.94 85 TRP A CA 1
ATOM 689 C C . TRP A 1 85 ? 8.083 8.889 4.401 1.00 84.94 85 TRP A C 1
ATOM 691 O O . TRP A 1 85 ? 8.434 9.021 3.228 1.00 84.94 85 TRP A O 1
ATOM 701 N N . CYS A 1 86 ? 7.235 7.941 4.792 1.00 89.94 86 CYS A N 1
ATOM 702 C CA . CYS A 1 86 ? 6.530 7.048 3.879 1.00 89.94 86 CYS A CA 1
ATOM 703 C C . CYS A 1 86 ? 5.026 7.343 3.903 1.00 89.94 86 CYS A C 1
ATOM 705 O O . CYS A 1 86 ? 4.406 7.310 4.962 1.00 89.94 86 CYS A O 1
ATOM 707 N N . PHE A 1 87 ? 4.446 7.603 2.735 1.00 89.38 87 PHE A N 1
ATOM 708 C CA . PHE A 1 87 ? 3.017 7.791 2.516 1.00 89.38 87 PHE A CA 1
ATOM 709 C C . PHE A 1 87 ? 2.553 6.824 1.428 1.00 89.38 87 PHE A C 1
ATOM 711 O O . PHE A 1 87 ? 3.182 6.718 0.371 1.00 89.38 87 PHE A O 1
ATOM 718 N N . SER A 1 88 ? 1.453 6.112 1.664 1.00 89.56 88 SER A N 1
ATOM 719 C CA . SER A 1 88 ? 0.974 5.117 0.705 1.00 89.56 88 SER A CA 1
ATOM 720 C C . SER A 1 88 ? -0.527 4.857 0.756 1.00 89.56 88 SER A C 1
ATOM 722 O O . SER A 1 88 ? -1.150 4.900 1.820 1.00 89.56 88 SER A O 1
ATOM 724 N N . GLY A 1 89 ? -1.082 4.541 -0.414 1.00 87.19 89 GLY A N 1
ATOM 725 C CA . GLY A 1 89 ? -2.476 4.152 -0.593 1.00 87.19 89 GLY A CA 1
ATOM 726 C C . GLY A 1 89 ? -2.591 2.927 -1.493 1.00 87.19 89 GLY A C 1
ATOM 727 O O . GLY A 1 89 ? -2.049 2.913 -2.599 1.00 87.19 89 GLY A O 1
ATOM 728 N N . PHE A 1 90 ? -3.305 1.908 -1.026 1.00 87.56 90 PHE A N 1
ATOM 729 C CA . PHE A 1 90 ? -3.519 0.661 -1.753 1.00 87.56 90 PHE A CA 1
ATOM 730 C C . PHE A 1 90 ? -4.994 0.442 -2.035 1.00 87.56 90 PHE A C 1
ATOM 732 O O . PHE A 1 90 ? -5.779 0.276 -1.112 1.00 87.56 90 PHE A O 1
ATOM 739 N N . ASN A 1 91 ? -5.353 0.365 -3.311 1.00 89.06 91 ASN A N 1
ATOM 740 C CA . ASN A 1 91 ? -6.589 -0.239 -3.768 1.00 89.06 91 ASN A CA 1
ATOM 741 C C . ASN A 1 91 ? -6.235 -1.531 -4.519 1.00 89.06 91 ASN A C 1
ATOM 743 O O . ASN A 1 91 ? -5.382 -1.556 -5.403 1.00 89.06 91 ASN A O 1
ATOM 747 N N . CYS A 1 92 ? -6.859 -2.635 -4.168 1.00 83.62 92 CYS A N 1
ATOM 748 C CA . CYS A 1 92 ? -6.811 -3.882 -4.916 1.00 83.62 92 CYS A CA 1
ATOM 749 C C . CYS A 1 92 ? -8.192 -4.533 -4.794 1.00 83.62 92 CYS A C 1
ATOM 751 O O . CYS A 1 92 ? -8.959 -4.158 -3.915 1.00 83.62 92 CYS A O 1
ATOM 753 N N . SER A 1 93 ? -8.564 -5.457 -5.678 1.00 81.75 93 SER A N 1
ATOM 754 C CA . SER A 1 93 ? -9.877 -6.098 -5.599 1.00 81.75 93 SER A CA 1
ATOM 755 C C . SER A 1 93 ? -9.868 -7.603 -5.356 1.00 81.75 93 SER A C 1
ATOM 757 O O . SER A 1 93 ? -10.949 -8.174 -5.205 1.00 81.75 93 SER A O 1
ATOM 759 N N . ARG A 1 94 ? -8.703 -8.264 -5.253 1.00 81.38 94 ARG A N 1
ATOM 760 C CA . ARG A 1 94 ? -8.681 -9.659 -4.782 1.00 81.38 94 ARG A CA 1
ATOM 761 C C . ARG A 1 94 ? -7.577 -10.050 -3.811 1.00 81.38 94 ARG A C 1
ATOM 763 O O . ARG A 1 94 ? -7.899 -10.833 -2.938 1.00 81.38 94 ARG A O 1
ATOM 770 N N . TRP A 1 95 ? -6.339 -9.578 -3.939 1.00 80.00 95 TRP A N 1
ATOM 771 C CA . TRP A 1 95 ? -5.205 -10.035 -3.122 1.00 80.00 95 TRP A CA 1
ATOM 772 C C . TRP A 1 95 ? -4.141 -8.939 -3.011 1.00 80.00 95 TRP A C 1
ATOM 774 O O . TRP A 1 95 ? -3.500 -8.590 -3.998 1.00 80.00 95 TRP A O 1
ATOM 784 N N . CYS A 1 96 ? -3.915 -8.399 -1.820 1.00 84.00 96 CYS A N 1
ATOM 785 C CA . CYS A 1 96 ? -2.904 -7.366 -1.581 1.00 84.00 96 CYS A CA 1
ATOM 786 C C . CYS A 1 96 ? -1.863 -7.845 -0.560 1.00 84.00 96 CYS A C 1
ATOM 788 O O . CYS A 1 96 ? -2.215 -8.540 0.384 1.00 84.00 96 CYS A O 1
ATOM 790 N N . PHE A 1 97 ? -0.593 -7.494 -0.735 1.00 84.31 97 PHE A N 1
ATOM 791 C CA . PHE A 1 97 ? 0.508 -7.892 0.144 1.00 84.31 97 PHE A CA 1
ATOM 792 C C . PHE A 1 97 ? 1.459 -6.703 0.310 1.00 84.31 97 PHE A C 1
ATOM 794 O O . PHE A 1 97 ? 2.062 -6.285 -0.672 1.00 84.31 97 PHE A O 1
ATOM 801 N N . CYS A 1 98 ? 1.567 -6.101 1.499 1.00 83.56 98 CYS A N 1
ATOM 802 C CA . CYS A 1 98 ? 2.318 -4.843 1.667 1.00 83.56 98 CYS A CA 1
ATOM 803 C C . CYS A 1 98 ? 3.217 -4.830 2.910 1.00 83.56 98 CYS A C 1
ATOM 805 O O . CYS A 1 98 ? 2.718 -4.900 4.032 1.00 83.56 98 CYS A O 1
ATOM 807 N N . GLY A 1 99 ? 4.528 -4.685 2.717 1.00 83.44 99 GLY A N 1
ATOM 808 C CA . GLY A 1 99 ? 5.524 -4.554 3.784 1.00 83.44 99 GLY A CA 1
ATOM 809 C C . GLY A 1 99 ? 6.150 -3.159 3.827 1.00 83.44 99 GLY A C 1
ATOM 810 O O . GLY A 1 99 ? 6.544 -2.636 2.789 1.00 83.44 99 GLY A O 1
ATOM 811 N N . TYR A 1 100 ? 6.300 -2.565 5.011 1.00 83.44 100 TYR A N 1
ATOM 812 C CA . TYR A 1 100 ? 6.930 -1.248 5.185 1.00 83.44 100 TYR A CA 1
ATOM 813 C C . TYR A 1 100 ? 8.056 -1.283 6.207 1.00 83.44 100 TYR A C 1
ATOM 815 O O . TYR A 1 100 ? 8.050 -2.086 7.134 1.00 83.44 100 TYR A O 1
ATOM 823 N N . ASN A 1 101 ? 8.984 -0.344 6.069 1.00 86.06 101 ASN A N 1
ATOM 824 C CA . ASN A 1 101 ? 9.972 0.021 7.061 1.00 86.06 101 ASN A CA 1
ATOM 825 C C . ASN A 1 101 ? 10.259 1.525 6.973 1.00 86.06 101 ASN A C 1
ATOM 827 O O . ASN A 1 101 ? 10.271 2.110 5.889 1.00 86.06 101 ASN A O 1
ATOM 831 N N . CYS A 1 102 ? 10.463 2.166 8.116 1.00 82.00 102 CYS A N 1
ATOM 832 C CA . CYS A 1 102 ? 10.674 3.595 8.254 1.00 82.00 102 CYS A CA 1
ATOM 833 C C . CYS A 1 102 ? 11.430 3.877 9.562 1.00 82.00 102 CYS A C 1
ATOM 835 O O . CYS A 1 102 ? 11.477 3.021 10.441 1.00 82.00 102 CYS A O 1
ATOM 837 N N . SER A 1 103 ? 11.996 5.075 9.744 1.00 80.38 103 SER A N 1
ATOM 838 C CA . SER A 1 103 ? 12.542 5.481 11.050 1.00 80.38 103 SER A CA 1
ATOM 839 C C . SER A 1 103 ? 12.004 6.795 11.615 1.00 80.38 103 SER A C 1
ATOM 841 O O . SER A 1 103 ? 12.352 7.144 12.747 1.00 80.38 103 SER A O 1
ATOM 843 N N . ARG A 1 104 ? 11.097 7.503 10.916 1.00 80.19 104 ARG A N 1
ATOM 844 C CA . ARG A 1 104 ? 10.417 8.680 11.490 1.00 80.19 104 ARG A CA 1
ATOM 845 C C . ARG A 1 104 ? 8.901 8.742 11.313 1.00 80.19 104 ARG A C 1
ATOM 847 O O . ARG A 1 104 ? 8.241 8.848 12.332 1.00 80.19 104 ARG A O 1
ATOM 854 N N . TRP A 1 105 ? 8.357 8.697 10.099 1.00 78.62 105 TRP A N 1
ATOM 855 C CA . TRP A 1 105 ? 6.921 8.888 9.857 1.00 78.62 105 TRP A CA 1
ATOM 856 C C . TRP A 1 105 ? 6.393 7.959 8.762 1.00 78.62 105 TRP A C 1
ATOM 858 O O . TRP A 1 105 ? 6.908 7.959 7.644 1.00 78.62 105 TRP A O 1
ATOM 868 N N . CYS A 1 106 ? 5.346 7.197 9.062 1.00 83.12 106 CYS A N 1
ATOM 869 C CA . CYS A 1 106 ? 4.732 6.247 8.140 1.00 83.12 106 CYS A CA 1
ATOM 870 C C . CYS A 1 106 ? 3.199 6.400 8.141 1.00 83.12 106 CYS A C 1
ATOM 872 O O . CYS A 1 106 ? 2.572 6.459 9.196 1.00 83.12 106 CYS A O 1
ATOM 874 N N . PHE A 1 107 ? 2.595 6.488 6.959 1.00 83.25 107 PHE A N 1
ATOM 875 C CA . PHE A 1 107 ? 1.159 6.687 6.758 1.00 83.25 107 PHE A CA 1
ATOM 876 C C . PHE A 1 107 ? 0.665 5.737 5.661 1.00 83.25 107 PHE A C 1
ATOM 878 O O . PHE A 1 107 ? 1.075 5.855 4.501 1.00 83.25 107 PHE A O 1
ATOM 885 N N . CYS A 1 108 ? -0.201 4.785 6.015 1.00 81.19 108 CYS A N 1
ATOM 886 C CA . CYS A 1 108 ? -0.616 3.711 5.106 1.00 81.19 108 CYS A CA 1
ATOM 887 C C . CYS A 1 108 ? -2.123 3.421 5.196 1.00 81.19 108 CYS A C 1
ATOM 889 O O . CYS A 1 108 ? -2.603 3.020 6.256 1.00 81.19 108 CYS A O 1
ATOM 891 N N . GLY A 1 109 ? -2.850 3.555 4.080 1.00 80.50 109 GLY A N 1
ATOM 892 C CA . GLY A 1 109 ? -4.270 3.186 3.952 1.00 80.50 109 GLY A CA 1
ATOM 893 C C . GLY A 1 109 ? -4.506 2.147 2.849 1.00 80.50 109 GLY A C 1
ATOM 894 O O . GLY A 1 109 ? -3.806 2.160 1.834 1.00 80.50 109 GLY A O 1
ATOM 895 N N . TYR A 1 110 ? -5.462 1.230 3.044 1.00 77.88 110 TYR A N 1
ATOM 896 C CA . TYR A 1 110 ? -5.607 0.031 2.206 1.00 77.88 110 TYR A CA 1
ATOM 897 C C . TYR A 1 110 ? -7.083 -0.351 1.946 1.00 77.88 110 TYR A C 1
ATOM 899 O O . TYR A 1 110 ? -7.942 -0.127 2.797 1.00 77.88 110 TYR A O 1
ATOM 907 N N . ASN A 1 111 ? -7.371 -0.908 0.761 1.00 79.81 111 ASN A N 1
ATOM 908 C CA . ASN A 1 111 ? -8.717 -1.133 0.215 1.00 79.81 111 ASN A CA 1
ATOM 909 C C . ASN A 1 111 ? -8.774 -2.321 -0.793 1.00 79.81 111 ASN A C 1
ATOM 911 O O . ASN A 1 111 ? -8.501 -2.129 -1.965 1.00 79.81 111 ASN A O 1
ATOM 915 N N . CYS A 1 112 ? -9.018 -3.554 -0.329 1.00 71.62 112 CYS A N 1
ATOM 916 C CA . CYS A 1 112 ? -8.566 -4.870 -0.872 1.00 71.62 112 CYS A CA 1
ATOM 917 C C . CYS A 1 112 ? -9.455 -5.821 -1.765 1.00 71.62 112 CYS A C 1
ATOM 919 O O . CYS A 1 112 ? -8.967 -6.875 -2.177 1.00 71.62 112 CYS A O 1
ATOM 921 N N . SER A 1 113 ? -10.752 -5.552 -1.982 1.00 73.62 113 SER A N 1
ATOM 922 C CA . SER A 1 113 ? -11.906 -6.441 -2.361 1.00 73.62 113 SER A CA 1
ATOM 923 C C . SER A 1 113 ? -11.978 -7.982 -2.088 1.00 73.62 113 SER A C 1
ATOM 925 O O . SER A 1 113 ? -13.101 -8.397 -1.799 1.00 73.62 113 SER A O 1
ATOM 927 N N . HIS A 1 114 ? -10.921 -8.820 -1.990 1.00 72.25 114 HIS A N 1
ATOM 928 C CA . HIS A 1 114 ? -11.034 -10.208 -1.433 1.00 72.25 114 HIS A CA 1
ATOM 929 C C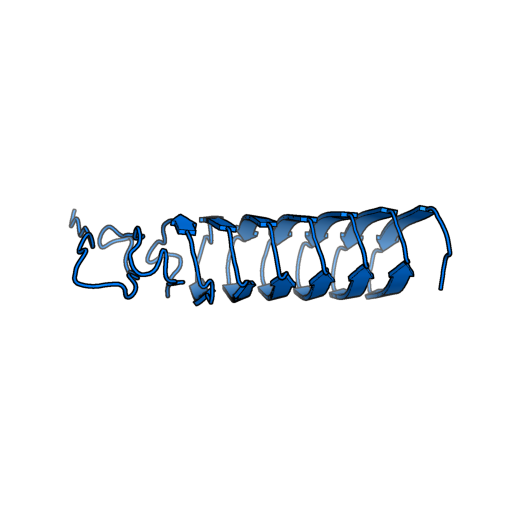 . HIS A 1 114 ? -9.916 -10.779 -0.523 1.00 72.25 114 HIS A C 1
ATOM 931 O O . HIS A 1 114 ? -10.217 -11.732 0.172 1.00 72.25 114 HIS A O 1
ATOM 937 N N . TRP A 1 115 ? -8.692 -10.251 -0.434 1.00 62.84 115 TRP A N 1
ATOM 938 C CA . TRP A 1 115 ? -7.627 -10.661 0.518 1.00 62.84 115 TRP A CA 1
ATOM 939 C C . TRP A 1 115 ? -6.593 -9.522 0.609 1.00 62.84 115 TRP A C 1
ATOM 941 O O . TRP A 1 115 ? -6.424 -8.783 -0.363 1.00 62.84 115 TRP A O 1
ATOM 951 N N . CYS A 1 116 ? -5.915 -9.321 1.747 1.00 69.12 116 CYS A N 1
ATOM 952 C CA . CYS A 1 116 ? -4.970 -8.204 1.906 1.00 69.12 116 CYS A CA 1
ATOM 953 C C . CYS A 1 116 ? -4.020 -8.377 3.110 1.00 69.12 116 CYS A C 1
ATOM 955 O O . CYS A 1 116 ? -4.317 -7.861 4.180 1.00 69.12 116 CYS A O 1
ATOM 957 N N . CYS A 1 117 ? -2.873 -9.040 2.979 1.00 70.50 117 CYS A N 1
ATOM 958 C CA . CYS A 1 117 ? -1.899 -9.136 4.069 1.00 70.50 117 CYS A CA 1
ATOM 959 C C . CYS A 1 117 ? -0.976 -7.912 4.121 1.00 70.50 117 CYS A C 1
ATOM 961 O O . CYS A 1 117 ? -0.558 -7.383 3.093 1.00 70.50 117 CYS A O 1
ATOM 963 N N . ARG A 1 118 ? -0.634 -7.427 5.316 1.00 72.38 118 ARG A N 1
ATOM 964 C CA . ARG A 1 118 ? 0.181 -6.212 5.487 1.00 72.38 118 ARG A CA 1
ATOM 965 C C . ARG A 1 118 ? 1.145 -6.365 6.668 1.00 72.38 118 ARG A C 1
ATOM 967 O O . ARG A 1 118 ? 1.021 -7.313 7.434 1.00 72.38 118 ARG A O 1
ATOM 974 N N . GLY A 1 119 ? 2.094 -5.444 6.800 1.00 70.69 119 GLY A N 1
ATOM 975 C CA . GLY A 1 119 ? 3.080 -5.361 7.883 1.00 70.69 119 GLY A CA 1
ATOM 976 C C . GLY A 1 119 ? 3.841 -4.040 7.766 1.00 70.69 119 GLY A C 1
ATOM 977 O O . GLY A 1 119 ? 4.159 -3.648 6.647 1.00 70.69 119 GLY A O 1
ATOM 978 N N . CYS A 1 120 ? 4.138 -3.331 8.859 1.00 71.31 120 CYS A N 1
ATOM 979 C CA . CYS A 1 120 ? 4.924 -2.091 8.772 1.00 71.31 120 CYS A CA 1
ATOM 980 C C . CYS A 1 120 ? 6.137 -2.105 9.714 1.00 71.31 120 CYS A C 1
ATOM 982 O O . CYS A 1 120 ? 6.287 -2.987 10.554 1.00 71.31 120 CYS A O 1
ATOM 984 N N . ASN A 1 121 ? 7.016 -1.118 9.538 1.00 75.31 121 ASN A N 1
ATOM 985 C CA . ASN A 1 121 ? 8.032 -0.714 10.495 1.00 75.31 121 ASN A CA 1
ATOM 986 C C . ASN A 1 121 ? 8.201 0.822 10.415 1.00 75.31 121 ASN A C 1
ATOM 988 O O . ASN A 1 121 ? 7.949 1.425 9.372 1.00 75.31 121 ASN A O 1
ATOM 992 N N . CYS A 1 122 ? 8.511 1.470 11.533 1.00 68.81 122 CYS A N 1
ATOM 993 C CA . CYS A 1 122 ? 8.644 2.920 11.739 1.00 68.81 122 CYS A CA 1
ATOM 994 C C . CYS A 1 122 ? 9.216 3.141 13.142 1.00 68.81 122 CYS A C 1
ATOM 996 O O . CYS A 1 122 ? 8.879 2.356 14.015 1.00 68.81 122 CYS A O 1
ATOM 998 N N . SER A 1 123 ? 10.023 4.172 13.413 1.00 72.38 123 SER A N 1
ATOM 999 C CA . SER A 1 123 ? 10.568 4.387 14.773 1.00 72.38 123 SER A CA 1
ATOM 1000 C C . SER A 1 123 ? 9.985 5.585 15.532 1.00 72.38 123 SER A C 1
ATOM 1002 O O . SER A 1 123 ? 10.161 5.625 16.752 1.00 72.38 123 SER A O 1
ATOM 1004 N N . HIS A 1 124 ? 9.322 6.545 14.860 1.00 71.06 124 HIS A N 1
ATOM 1005 C CA . HIS A 1 124 ? 8.810 7.760 15.522 1.00 71.06 124 HIS A CA 1
ATOM 1006 C C . HIS A 1 124 ? 7.339 8.151 15.293 1.00 71.06 124 HIS A C 1
ATOM 1008 O O . HIS A 1 124 ? 6.841 8.816 16.188 1.00 71.06 124 HIS A O 1
ATOM 1014 N N . TRP A 1 125 ? 6.600 7.705 14.258 1.00 66.31 125 TRP A N 1
ATOM 1015 C CA . TRP A 1 125 ? 5.128 7.881 14.107 1.00 66.31 125 TRP A CA 1
ATOM 1016 C C . TRP A 1 125 ? 4.552 6.940 13.025 1.00 66.31 125 TRP A C 1
ATOM 1018 O O . TRP A 1 125 ? 5.057 6.970 11.904 1.00 66.31 125 TRP A O 1
ATOM 1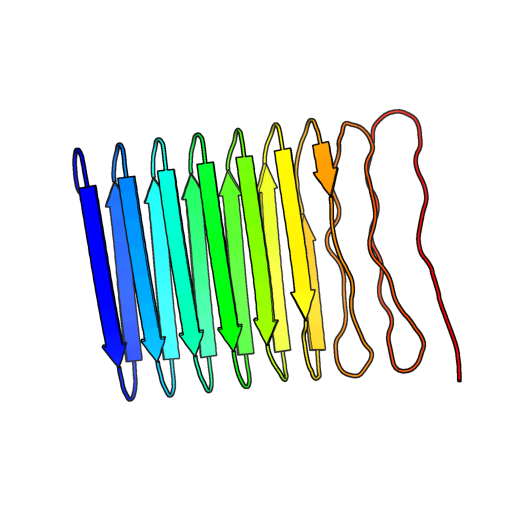028 N N . CYS A 1 126 ? 3.479 6.165 13.273 1.00 69.94 126 CYS A N 1
ATOM 1029 C CA . CYS A 1 126 ? 2.853 5.342 12.216 1.00 69.94 126 CYS A CA 1
ATOM 1030 C C . CYS A 1 126 ? 1.312 5.305 12.238 1.00 69.94 126 CYS A C 1
ATOM 1032 O O . CYS A 1 126 ? 0.704 4.519 12.962 1.00 69.94 126 CYS A O 1
ATOM 1034 N N . PHE A 1 127 ? 0.659 6.048 11.346 1.00 67.00 127 PHE A N 1
ATOM 1035 C CA . PHE A 1 127 ? -0.767 5.843 11.062 1.00 67.00 127 PHE A CA 1
ATOM 1036 C C . PHE A 1 127 ? -0.951 4.672 10.082 1.00 67.00 127 PHE A C 1
ATOM 1038 O O . PHE A 1 127 ? -0.329 4.641 9.018 1.00 67.00 127 PHE A O 1
ATOM 1045 N N . CYS A 1 128 ? -1.804 3.708 10.433 1.00 62.38 128 CYS A N 1
ATOM 1046 C CA . CYS A 1 128 ? -2.169 2.567 9.585 1.00 62.38 128 CYS A CA 1
ATOM 1047 C C . CYS A 1 128 ? -3.681 2.574 9.286 1.00 62.38 128 CYS A C 1
ATOM 1049 O O . CYS A 1 128 ? -4.417 3.424 9.794 1.00 62.38 128 CYS A O 1
ATOM 1051 N N . GLY A 1 129 ? -4.164 1.661 8.428 1.00 59.69 129 GLY A N 1
ATOM 1052 C CA . GLY A 1 129 ? -5.582 1.694 8.077 1.00 59.69 129 GLY A CA 1
ATOM 1053 C C . GLY A 1 129 ? -6.197 0.569 7.238 1.00 59.69 129 GLY A C 1
ATOM 1054 O O . GLY A 1 129 ? -6.151 0.601 6.014 1.00 59.69 129 GLY A O 1
ATOM 1055 N N . TYR A 1 130 ? -6.933 -0.300 7.939 1.00 56.41 130 TYR A N 1
ATOM 1056 C CA . TYR A 1 130 ? -8.243 -0.871 7.548 1.00 56.41 130 TYR A CA 1
ATOM 1057 C C . TYR A 1 130 ? -8.305 -2.016 6.524 1.00 56.41 130 TYR A C 1
ATOM 1059 O O . TYR A 1 130 ? -7.467 -2.080 5.633 1.00 56.41 130 TYR A O 1
ATOM 1067 N N . ASN A 1 131 ? -9.225 -2.980 6.739 1.00 47.53 131 ASN A N 1
ATOM 1068 C CA . ASN A 1 131 ? -9.320 -4.240 5.977 1.00 47.53 131 ASN A CA 1
ATOM 1069 C C . ASN A 1 131 ? -10.605 -5.087 6.193 1.00 47.53 131 ASN A C 1
ATOM 1071 O O . ASN A 1 131 ? -11.203 -5.077 7.269 1.00 47.53 131 ASN A O 1
ATOM 1075 N N . CYS A 1 132 ? -10.997 -5.886 5.190 1.00 46.88 132 CYS A N 1
ATOM 1076 C CA . CYS A 1 132 ? -12.329 -6.500 5.008 1.00 46.88 132 CYS A CA 1
ATOM 1077 C C . CYS A 1 132 ? -12.342 -8.077 4.933 1.00 46.88 132 CYS A C 1
ATOM 1079 O O . CYS A 1 132 ? -11.310 -8.667 5.170 1.00 46.88 132 CYS A O 1
ATOM 1081 N N . SER A 1 133 ? -13.428 -8.829 4.641 1.00 48.22 133 SER A N 1
ATOM 1082 C CA . SER A 1 133 ? -13.403 -10.331 4.687 1.00 48.22 133 SER A CA 1
ATOM 1083 C C . SER A 1 133 ? -14.363 -11.119 3.737 1.00 48.22 133 SER A C 1
ATOM 1085 O O . SER A 1 133 ? -15.016 -12.074 4.136 1.00 48.22 133 SER A O 1
ATOM 1087 N N . ARG A 1 134 ? -14.512 -10.828 2.435 1.00 61.00 134 ARG A N 1
ATOM 1088 C CA . ARG A 1 134 ? -13.795 -9.842 1.611 1.00 61.00 134 ARG A CA 1
ATOM 1089 C C . ARG A 1 134 ? -12.282 -9.845 1.997 1.00 61.00 134 ARG A C 1
ATOM 1091 O O . ARG A 1 134 ? -11.761 -10.931 2.160 1.00 61.00 134 ARG A O 1
ATOM 1098 N N . TRP A 1 135 ? -11.555 -8.736 2.170 1.00 42.62 135 TRP A N 1
ATOM 1099 C CA . TRP A 1 135 ? -10.070 -8.651 2.090 1.00 42.62 135 TRP A CA 1
ATOM 1100 C C . TRP A 1 135 ? -9.166 -8.454 3.344 1.00 42.62 135 TRP A C 1
ATOM 1102 O O . TRP A 1 135 ? -9.120 -7.325 3.832 1.00 42.62 135 TRP A O 1
ATOM 1112 N N . CYS A 1 136 ? -8.341 -9.439 3.793 1.00 47.28 136 CYS A N 1
ATOM 1113 C CA . CYS A 1 136 ? -7.643 -9.326 5.107 1.00 47.28 136 CYS A CA 1
ATOM 1114 C C . CYS A 1 136 ? -6.161 -9.684 5.414 1.00 47.28 136 CYS A C 1
ATOM 1116 O O . CYS A 1 136 ? -5.523 -10.368 4.620 1.00 47.28 136 CYS A O 1
ATOM 1118 N N . PHE A 1 137 ? -5.716 -9.206 6.620 1.00 51.16 137 PHE A N 1
ATOM 1119 C CA . PHE A 1 137 ? -4.378 -9.049 7.310 1.00 51.16 137 PHE A CA 1
ATOM 1120 C C . PHE A 1 137 ? -3.726 -7.631 7.427 1.00 51.16 137 PHE A C 1
ATOM 1122 O O . PHE A 1 137 ? -4.005 -6.765 6.622 1.00 51.16 137 PHE A O 1
ATOM 1129 N N . CYS A 1 138 ? -2.946 -7.267 8.471 1.00 51.97 138 CYS A N 1
ATOM 1130 C CA . CYS A 1 138 ? -2.684 -5.832 8.816 1.00 51.97 138 CYS A CA 1
ATOM 1131 C C . CYS A 1 138 ? -1.239 -5.389 9.093 1.00 51.97 138 CYS A C 1
ATOM 1133 O O . CYS A 1 138 ? -0.422 -6.165 9.562 1.00 51.97 138 CYS A O 1
ATOM 1135 N N . GLY A 1 139 ? -0.978 -4.091 8.857 1.00 49.78 139 GLY A N 1
ATOM 1136 C CA . GLY A 1 139 ? 0.270 -3.370 9.135 1.00 49.78 139 GLY A CA 1
ATOM 1137 C C . GLY A 1 139 ? 0.256 -2.568 10.446 1.00 49.78 139 GLY A C 1
ATOM 1138 O O . GLY A 1 139 ? -0.809 -2.247 10.970 1.00 49.78 139 GLY A O 1
ATOM 1139 N N . TYR A 1 140 ? 1.454 -2.311 10.978 1.00 52.66 140 TYR A N 1
ATOM 1140 C CA . TYR A 1 140 ? 1.768 -2.013 12.385 1.00 52.66 140 TYR A CA 1
ATOM 1141 C C . TYR A 1 140 ? 3.089 -1.199 12.429 1.00 52.66 140 TYR A C 1
ATOM 1143 O O . TYR A 1 140 ? 4.056 -1.795 11.979 1.00 52.66 140 TYR A O 1
ATOM 1151 N N . ASN A 1 141 ? 3.234 0.052 12.934 1.00 47.03 141 ASN A N 1
ATOM 1152 C CA . ASN A 1 141 ? 4.506 0.422 13.626 1.00 47.03 141 ASN A CA 1
ATOM 1153 C C . ASN A 1 141 ? 4.587 1.654 14.568 1.00 47.03 141 ASN A C 1
ATOM 1155 O O . ASN A 1 141 ? 3.596 2.301 14.894 1.00 47.03 141 ASN A O 1
ATOM 1159 N N . CYS A 1 142 ? 5.782 1.862 15.138 1.00 43.31 142 CYS A N 1
ATOM 1160 C CA . CYS A 1 142 ? 6.038 2.661 16.323 1.00 43.31 142 CYS A CA 1
ATOM 1161 C C . CYS A 1 142 ? 5.968 4.187 16.108 1.00 43.31 142 CYS A C 1
ATOM 1163 O O . CYS A 1 142 ? 6.660 4.708 15.229 1.00 43.31 142 CYS A O 1
ATOM 1165 N N . SER A 1 143 ? 5.298 4.920 17.022 1.00 50.97 143 SER A N 1
ATOM 1166 C CA . SER A 1 143 ? 5.731 6.300 17.362 1.00 50.97 143 SER A CA 1
ATOM 1167 C C . SER A 1 143 ? 7.062 6.402 18.123 1.00 50.97 143 SER A C 1
ATOM 1169 O O . SER A 1 143 ? 7.555 7.455 18.519 1.00 50.97 143 SER A O 1
ATOM 1171 N N . ARG A 1 144 ? 7.689 5.276 18.406 1.00 48.91 144 ARG A N 1
ATOM 1172 C CA . ARG A 1 144 ? 7.355 4.576 19.649 1.00 48.91 144 ARG A CA 1
ATOM 1173 C C . ARG A 1 144 ? 5.857 4.048 19.713 1.00 48.91 144 ARG A C 1
ATOM 1175 O O . ARG A 1 144 ? 5.668 2.993 19.155 1.00 48.91 144 ARG A O 1
ATOM 1182 N N . TRP A 1 145 ? 4.747 4.660 20.184 1.00 43.19 145 TRP A N 1
ATOM 1183 C CA . TRP A 1 145 ? 3.329 4.203 19.917 1.00 43.19 145 TRP A CA 1
ATOM 1184 C C . TRP A 1 1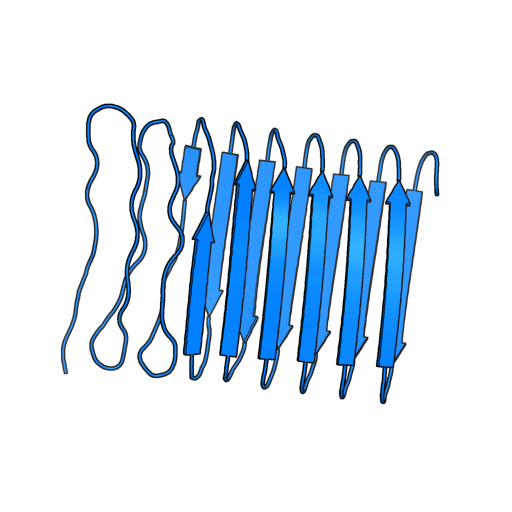45 ? 2.503 5.407 19.403 1.00 43.19 145 TRP A C 1
ATOM 1186 O O . TRP A 1 145 ? 2.431 6.414 20.103 1.00 43.19 145 TRP A O 1
ATOM 1196 N N . CYS A 1 146 ? 1.824 5.426 18.245 1.00 46.06 146 CYS A N 1
ATOM 1197 C CA . CYS A 1 146 ? 1.160 4.350 17.488 1.00 46.06 146 CYS A CA 1
ATOM 1198 C C . CYS A 1 146 ? 0.680 4.908 16.100 1.00 46.06 146 CYS A C 1
ATOM 1200 O O . CYS A 1 146 ? 1.485 5.634 15.514 1.00 46.06 146 CYS A O 1
ATOM 1202 N N . PHE A 1 147 ? -0.530 4.718 15.505 1.00 57.72 147 PHE A N 1
ATOM 1203 C CA . PHE A 1 147 ? -1.871 4.208 15.928 1.00 57.72 147 PHE A CA 1
ATOM 1204 C C . PHE A 1 147 ? -2.665 3.510 14.781 1.00 57.72 147 PHE A C 1
ATOM 1206 O O . PHE A 1 147 ? -3.320 4.156 13.971 1.00 57.72 147 PHE A O 1
ATOM 1213 N N . CYS A 1 148 ? -2.696 2.171 14.834 1.00 53.00 148 CYS A N 1
ATOM 1214 C CA . CYS A 1 148 ? -3.875 1.303 14.620 1.00 53.00 148 CYS A CA 1
ATOM 1215 C C . CYS A 1 148 ? -4.476 1.050 13.208 1.00 53.00 148 CYS A C 1
ATOM 1217 O O . CYS A 1 148 ? -4.135 1.701 12.228 1.00 53.00 148 CYS A O 1
ATOM 1219 N N . GLY A 1 149 ? -5.370 0.049 13.099 1.00 49.75 149 GLY A N 1
ATOM 1220 C CA . GLY A 1 149 ? -6.127 -0.307 11.881 1.00 49.75 149 GLY A CA 1
ATOM 1221 C C . GLY A 1 149 ? -7.133 -1.455 12.108 1.00 49.75 149 GLY A C 1
ATOM 1222 O O . GLY A 1 149 ? -6.841 -2.357 12.895 1.00 49.75 149 GLY A O 1
ATOM 1223 N N . TYR A 1 150 ? -8.330 -1.401 11.491 1.00 53.38 150 TYR A N 1
ATOM 1224 C CA . TYR A 1 150 ? -9.452 -2.321 11.799 1.00 53.38 150 TYR A CA 1
ATOM 1225 C C . TYR A 1 150 ? -10.506 -2.588 10.671 1.00 53.38 150 TYR A C 1
ATOM 1227 O O . TYR A 1 150 ? -10.188 -2.543 9.485 1.00 53.38 150 TYR A O 1
ATOM 1235 N N . ASN A 1 151 ? -11.725 -3.013 11.041 1.00 47.62 151 ASN A N 1
ATOM 1236 C CA . ASN A 1 151 ? -12.225 -4.373 10.780 1.00 47.62 151 ASN A CA 1
ATOM 1237 C C . ASN A 1 151 ? -13.724 -4.538 11.148 1.00 47.62 151 ASN A C 1
ATOM 1239 O O . ASN A 1 151 ? -14.184 -3.806 12.021 1.00 47.62 151 ASN A O 1
ATOM 1243 N N . CYS A 1 152 ? -14.475 -5.504 10.577 1.00 45.47 152 CYS A N 1
ATOM 1244 C CA . CYS A 1 152 ? -15.965 -5.512 10.639 1.00 45.47 152 CYS A CA 1
ATOM 1245 C C . CYS A 1 152 ? -16.674 -6.805 10.061 1.00 45.47 152 CYS A C 1
ATOM 1247 O O . CYS A 1 152 ? -17.517 -6.723 9.180 1.00 45.47 152 CYS A O 1
ATOM 1249 N N . SER A 1 153 ? -16.355 -8.028 10.520 1.00 45.72 153 SER A N 1
ATOM 1250 C CA . SER A 1 153 ? -17.007 -9.352 10.227 1.00 45.72 153 SER A CA 1
ATOM 1251 C C . SER A 1 153 ? -16.713 -10.255 8.994 1.00 45.72 153 SER A C 1
ATOM 1253 O O . SER A 1 153 ? -15.904 -11.165 9.146 1.00 45.72 153 SER A O 1
ATOM 1255 N N . ARG A 1 154 ? -17.342 -10.272 7.800 1.00 58.59 154 ARG A N 1
ATOM 1256 C CA . ARG A 1 154 ? -17.758 -9.267 6.780 1.00 58.59 154 ARG A CA 1
ATOM 1257 C C . ARG A 1 154 ? -16.665 -8.253 6.394 1.00 58.59 154 ARG A C 1
ATOM 1259 O O . ARG A 1 154 ? -16.498 -7.923 5.218 1.00 58.59 154 ARG A O 1
ATOM 1266 N N . TRP A 1 155 ? -15.858 -7.867 7.374 1.00 43.34 155 TRP A N 1
ATOM 1267 C CA . TRP A 1 155 ? -14.521 -7.276 7.341 1.00 43.34 155 TRP A CA 1
ATOM 1268 C C . TRP A 1 155 ? -13.598 -8.023 8.383 1.00 43.34 155 TRP A C 1
ATOM 1270 O O . TRP A 1 155 ? -14.113 -8.904 9.043 1.00 43.34 155 TRP A O 1
ATOM 1280 N N . TYR A 1 156 ? -12.302 -7.712 8.616 1.00 49.16 156 TYR A N 1
ATOM 1281 C CA . TYR A 1 156 ? -11.464 -8.080 9.827 1.00 49.16 156 TYR A CA 1
ATOM 1282 C C . TYR A 1 156 ? -10.067 -8.719 9.672 1.00 49.16 156 TYR A C 1
ATOM 1284 O O . TYR A 1 156 ? -9.954 -9.928 9.476 1.00 49.16 156 TYR A O 1
ATOM 1292 N N . PHE A 1 157 ? -9.008 -7.907 9.891 1.00 48.97 157 PHE A N 1
ATOM 1293 C CA . PHE A 1 157 ? -7.776 -8.191 10.655 1.00 48.97 157 PHE A CA 1
ATOM 1294 C C . PHE A 1 157 ? -6.921 -6.907 10.883 1.00 48.97 157 PHE A C 1
ATOM 1296 O O . PHE A 1 157 ? -6.760 -6.102 9.964 1.00 48.97 157 PHE A O 1
ATOM 1303 N N . SER A 1 158 ? -6.392 -6.717 12.108 1.00 50.47 158 SER A N 1
ATOM 1304 C CA . SER A 1 158 ? -5.994 -5.440 12.779 1.00 50.47 158 SER A CA 1
ATOM 1305 C C . SER A 1 158 ? -4.486 -5.254 13.061 1.00 50.47 158 SER A C 1
ATOM 1307 O O . SER A 1 158 ? -3.752 -6.230 12.959 1.00 50.47 158 SER A O 1
ATOM 1309 N N . GLY A 1 159 ? -4.008 -4.050 13.460 1.00 50.31 159 GLY A N 1
ATOM 1310 C CA . GLY A 1 159 ? -2.594 -3.868 13.880 1.00 50.31 159 GLY A CA 1
ATOM 1311 C C . GLY A 1 159 ? -2.137 -2.565 14.579 1.00 50.31 159 GLY A C 1
ATOM 1312 O O . GLY A 1 159 ? -2.588 -1.493 14.208 1.00 50.31 159 GLY A O 1
ATOM 1313 N N . PHE A 1 160 ? -1.209 -2.667 15.556 1.00 50.22 160 PHE A N 1
ATOM 1314 C CA . PHE A 1 160 ? -0.785 -1.687 16.608 1.00 50.22 160 PHE A CA 1
ATOM 1315 C C . PHE A 1 160 ? 0.767 -1.469 16.667 1.00 50.22 160 PHE A C 1
ATOM 1317 O O . PHE A 1 160 ? 1.440 -2.136 15.892 1.00 50.22 160 PHE A O 1
ATOM 1324 N N . ASN A 1 161 ? 1.396 -0.634 17.545 1.00 45.38 161 ASN A N 1
ATOM 1325 C CA . ASN A 1 161 ? 2.873 -0.715 17.857 1.00 45.38 161 ASN A CA 1
ATOM 1326 C C . ASN A 1 161 ? 3.533 0.300 18.845 1.00 45.38 161 ASN A C 1
ATOM 1328 O O . ASN A 1 161 ? 2.933 1.345 19.036 1.00 45.38 161 ASN A O 1
ATOM 1332 N N . CYS A 1 162 ? 4.826 0.101 19.242 1.00 44.91 162 CYS A N 1
ATOM 1333 C CA . CYS A 1 162 ? 5.432 0.146 20.612 1.00 44.91 162 CYS A CA 1
ATOM 1334 C C . CYS A 1 162 ? 6.350 1.316 21.159 1.00 44.91 162 CYS A C 1
ATOM 1336 O O . CYS A 1 162 ? 7.556 1.364 20.905 1.00 44.91 162 CYS A O 1
ATOM 1338 N N . SER A 1 163 ? 5.819 2.216 22.022 1.00 43.91 163 SER A N 1
ATOM 1339 C CA . SER A 1 163 ? 6.487 3.142 22.996 1.00 43.91 163 SER A CA 1
ATOM 1340 C C . SER A 1 163 ? 6.454 2.636 24.438 1.00 43.91 163 SER A C 1
ATOM 1342 O O . SER A 1 163 ? 7.169 1.697 24.771 1.00 43.91 163 SER A O 1
ATOM 1344 N N . ARG A 1 164 ? 5.647 3.277 25.303 1.00 51.22 164 ARG A N 1
ATOM 1345 C CA . ARG A 1 164 ? 5.123 2.637 26.496 1.00 51.22 164 ARG A CA 1
ATOM 1346 C C . ARG A 1 164 ? 3.788 1.941 26.210 1.00 51.22 164 ARG A C 1
ATOM 1348 O O . ARG A 1 164 ? 3.962 0.765 25.946 1.00 51.22 164 ARG A O 1
ATOM 1355 N N . TRP A 1 165 ? 2.578 2.534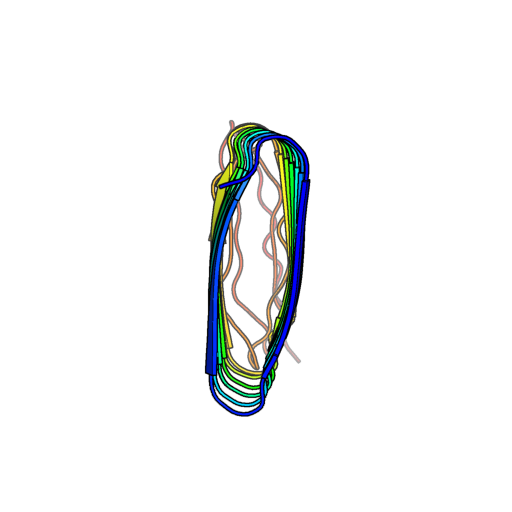 26.081 1.00 37.25 165 TRP A N 1
ATOM 1356 C CA . TRP A 1 165 ? 1.377 1.813 25.517 1.00 37.25 165 TRP A CA 1
ATOM 1357 C C . TRP A 1 165 ? 0.414 2.621 24.587 1.00 37.25 165 TRP A C 1
ATOM 1359 O O . TRP A 1 165 ? 0.378 3.848 24.639 1.00 37.25 165 TRP A O 1
ATOM 1369 N N . CYS A 1 166 ? -0.322 1.912 23.705 1.00 53.25 166 CYS A N 1
ATOM 1370 C CA . CYS A 1 166 ? -1.427 2.345 22.805 1.00 53.25 166 CYS A CA 1
ATOM 1371 C C . CYS A 1 166 ? -2.250 1.127 22.375 1.00 53.25 166 CYS A C 1
ATOM 1373 O O . CYS A 1 166 ? -1.641 0.180 21.885 1.00 53.25 166 CYS A O 1
ATOM 1375 N N . PHE A 1 167 ? -3.589 1.185 22.391 1.00 53.97 167 PHE A N 1
ATOM 1376 C CA . PHE A 1 167 ? -4.440 0.156 21.770 1.00 53.97 167 PHE A CA 1
ATOM 1377 C C . PHE A 1 167 ? -5.682 0.735 21.067 1.00 53.97 167 PHE A C 1
ATOM 1379 O O . PHE A 1 167 ? -6.456 1.443 21.696 1.00 53.97 167 PHE A O 1
ATOM 1386 N N . CYS A 1 168 ? -5.904 0.372 19.794 1.00 54.28 168 CYS A N 1
ATOM 1387 C CA . CYS A 1 168 ? -7.202 0.410 19.099 1.00 54.28 168 CYS A CA 1
ATOM 1388 C C . CYS A 1 168 ? -7.292 -0.715 18.051 1.00 54.28 168 CYS A C 1
ATOM 1390 O O . CYS A 1 168 ? -6.490 -0.795 17.123 1.00 54.28 168 CYS A O 1
ATOM 1392 N N . GLY A 1 169 ? -8.309 -1.565 18.159 1.00 51.47 169 GLY A N 1
ATOM 1393 C CA . GLY A 1 169 ? -8.569 -2.649 17.213 1.00 51.47 169 GLY A CA 1
ATOM 1394 C C . GLY A 1 169 ? -10.052 -2.981 17.215 1.00 51.47 169 GLY A C 1
ATOM 1395 O O . GLY A 1 169 ? -10.485 -3.850 17.961 1.00 51.47 169 GLY A O 1
ATOM 1396 N N . TYR A 1 170 ? -10.828 -2.242 16.425 1.00 52.69 170 TYR A N 1
ATOM 1397 C CA . TYR A 1 170 ? -12.284 -2.379 16.360 1.00 52.69 170 TYR A CA 1
ATOM 1398 C C . TYR A 1 170 ? -12.709 -3.720 15.738 1.00 52.69 170 TYR A C 1
ATOM 1400 O O . TYR A 1 170 ? -11.929 -4.367 15.037 1.00 52.69 170 TYR A O 1
ATOM 1408 N N . ASN A 1 171 ? -13.958 -4.116 15.961 1.00 53.59 171 ASN A N 1
ATOM 1409 C CA . ASN A 1 171 ? -14.621 -5.228 15.284 1.00 53.59 171 ASN A CA 1
ATOM 1410 C C . ASN A 1 171 ? -16.119 -4.897 15.176 1.00 53.59 171 ASN A C 1
ATOM 1412 O O . ASN A 1 171 ? -16.631 -4.118 15.974 1.00 53.59 171 ASN A O 1
ATOM 1416 N N . CYS A 1 172 ? -16.819 -5.447 14.192 1.00 50.56 172 CYS A N 1
ATOM 1417 C CA . CYS A 1 172 ? -18.239 -5.174 13.943 1.00 50.56 172 CYS A CA 1
ATOM 1418 C C . CYS A 1 172 ? -18.854 -6.401 13.271 1.00 50.56 172 CYS A C 1
ATOM 1420 O O . CYS A 1 172 ? -18.149 -7.045 12.500 1.00 50.56 172 CYS A O 1
ATOM 1422 N N . SER A 1 173 ? -20.108 -6.750 13.561 1.00 52.00 173 SER A N 1
ATOM 1423 C CA . SER A 1 173 ? -20.710 -7.990 13.053 1.00 52.00 173 SER A CA 1
ATOM 1424 C C . SER A 1 173 ? -22.223 -7.931 12.851 1.00 52.00 173 SER A C 1
ATOM 1426 O O . SER A 1 173 ? -22.985 -8.307 13.740 1.00 52.00 173 SER A O 1
ATOM 1428 N N . LEU A 1 174 ? -22.608 -7.518 11.641 1.00 47.19 174 LEU A N 1
ATOM 1429 C CA . LEU A 1 174 ? -23.857 -7.827 10.934 1.00 47.19 174 LEU A CA 1
ATOM 1430 C C . LEU A 1 174 ? -23.510 -7.999 9.453 1.00 47.19 174 LEU A C 1
ATOM 1432 O O . LEU A 1 174 ? -22.752 -7.144 8.938 1.00 47.19 174 LEU A O 1
#

Sequence (174 aa):
NCSRWCFCGYNCSHWCFSGCNCSRWCFSGFNCSRWCFCGYNCSRWCFSGFNCSRWCFSGFNCSRWCFCGYNCSHWCCSGFNCSRWCFSGFNCSRWCFCGYNCSRWCFCGYNCSHWCCRGCNCSHWCFCGYNCSRWCFCGYNCSRWCFCGYNCSRWYFSGFNCSRWCFCGYNCSL